Protein AF-A0A6I8P4J0-F1 (afdb_monomer_lite)

Structure (mmCIF, N/CA/C/O backbone):
data_AF-A0A6I8P4J0-F1
#
_entry.id   AF-A0A6I8P4J0-F1
#
loop_
_atom_site.group_PDB
_atom_site.id
_atom_site.type_symbol
_atom_site.label_atom_id
_atom_site.label_alt_id
_atom_site.label_comp_id
_atom_site.label_asym_id
_atom_site.label_entity_id
_atom_site.label_seq_id
_atom_site.pdbx_PDB_ins_code
_atom_site.Cartn_x
_atom_site.Cartn_y
_atom_site.Cartn_z
_atom_site.occupancy
_atom_site.B_iso_or_equiv
_atom_site.auth_seq_id
_atom_site.auth_comp_id
_atom_site.auth_asym_id
_atom_site.auth_atom_id
_atom_site.pdbx_PDB_model_num
ATOM 1 N N . MET A 1 1 ? -36.134 37.351 29.951 1.00 37.34 1 MET A N 1
ATOM 2 C CA . MET A 1 1 ? -35.980 36.179 29.065 1.00 37.34 1 MET A CA 1
ATOM 3 C C . MET A 1 1 ? -34.644 35.529 29.388 1.00 37.34 1 MET A C 1
ATOM 5 O O . MET A 1 1 ? -33.620 36.000 28.918 1.00 37.34 1 MET A O 1
ATOM 9 N N . GLN A 1 2 ? -34.631 34.535 30.277 1.00 34.06 2 GLN A N 1
ATOM 10 C CA . GLN A 1 2 ? -33.458 33.685 30.492 1.00 34.06 2 GLN A CA 1
ATOM 11 C C . GLN A 1 2 ? -33.626 32.476 29.571 1.00 34.06 2 GLN A C 1
ATOM 13 O O . GLN A 1 2 ? -34.603 31.742 29.694 1.00 34.06 2 GLN A O 1
ATOM 18 N N . LEU A 1 3 ? -32.727 32.338 28.598 1.00 37.97 3 LEU A N 1
ATOM 19 C CA . LEU A 1 3 ? -32.631 31.153 27.754 1.00 37.97 3 LEU A CA 1
ATOM 20 C C . LEU A 1 3 ? -32.020 30.027 28.594 1.00 37.97 3 LEU A C 1
ATOM 22 O O . LEU A 1 3 ? -30.949 30.196 29.179 1.00 37.97 3 LEU A O 1
ATOM 26 N N . ALA A 1 4 ? -32.747 28.916 28.691 1.00 37.62 4 ALA A N 1
ATOM 27 C CA . ALA A 1 4 ? -32.330 27.711 29.386 1.00 37.62 4 ALA A CA 1
ATOM 28 C C . ALA A 1 4 ? -31.055 27.139 28.752 1.00 37.62 4 ALA A C 1
ATOM 30 O O . ALA A 1 4 ? -30.949 26.997 27.536 1.00 37.62 4 ALA A O 1
ATOM 31 N N . ASN A 1 5 ? -30.089 26.819 29.605 1.00 43.06 5 ASN A N 1
ATOM 32 C CA . ASN A 1 5 ? -28.901 26.060 29.265 1.00 43.06 5 ASN A CA 1
ATOM 33 C C . ASN A 1 5 ? -29.281 24.576 29.385 1.00 43.06 5 ASN A C 1
ATOM 35 O O . ASN A 1 5 ? -29.291 24.028 30.485 1.00 43.06 5 ASN A O 1
ATOM 39 N N . GLU A 1 6 ? -29.684 23.943 28.281 1.00 39.75 6 GLU A N 1
ATOM 40 C CA . GLU A 1 6 ? -29.767 22.481 28.211 1.00 39.75 6 GLU A CA 1
ATOM 41 C C . GLU A 1 6 ? -28.338 21.929 28.233 1.00 39.75 6 GLU A C 1
ATOM 43 O O . GLU A 1 6 ? -27.649 21.853 27.216 1.00 39.75 6 GLU A O 1
ATOM 48 N N . GLN A 1 7 ? -27.868 21.569 29.427 1.00 41.16 7 GLN A N 1
ATOM 49 C CA . GLN A 1 7 ? -26.673 20.749 29.582 1.00 41.16 7 GLN A CA 1
ATOM 50 C C . GLN A 1 7 ? -26.925 19.388 28.905 1.00 41.16 7 GLN A C 1
ATOM 52 O O . GLN A 1 7 ? -27.901 18.719 29.255 1.00 41.16 7 GLN A O 1
ATOM 57 N N . PRO A 1 8 ? -26.075 18.951 27.955 1.00 43.38 8 PRO A N 1
ATOM 58 C CA . PRO A 1 8 ? -26.211 17.632 27.347 1.00 43.38 8 PRO A CA 1
ATOM 59 C C . PRO A 1 8 ? -26.078 16.552 28.431 1.00 43.38 8 PRO A C 1
ATOM 61 O O . PRO A 1 8 ? -25.282 16.731 29.361 1.00 43.38 8 PRO A O 1
ATOM 64 N N . PRO A 1 9 ? -26.829 15.437 28.343 1.00 50.91 9 PRO A N 1
ATOM 65 C CA . PRO A 1 9 ? -26.796 14.400 29.362 1.00 50.91 9 PRO A CA 1
ATOM 66 C C . PRO A 1 9 ? -25.362 13.897 29.524 1.00 50.91 9 PRO A C 1
ATOM 68 O O . PRO A 1 9 ? -24.729 13.434 28.571 1.00 50.91 9 PRO A O 1
ATOM 71 N N . HIS A 1 10 ? -24.845 14.026 30.745 1.00 53.16 10 HIS A N 1
ATOM 72 C CA . HIS A 1 10 ? -23.585 13.417 31.136 1.00 53.16 10 HIS A CA 1
ATOM 73 C C . HIS A 1 10 ? -23.684 11.916 30.821 1.00 53.16 10 HIS A C 1
ATOM 75 O O . HIS A 1 10 ? -24.630 11.279 31.285 1.00 53.16 10 HIS A O 1
ATOM 81 N N . PRO A 1 11 ? -22.769 11.334 30.025 1.00 59.81 11 PRO A N 1
ATOM 82 C CA . PRO A 1 11 ? -22.869 9.930 29.657 1.00 59.81 11 PRO A CA 1
ATOM 83 C C . PRO A 1 11 ? -22.825 9.076 30.923 1.00 59.81 11 PRO A C 1
ATOM 85 O O . PRO A 1 11 ? -21.963 9.281 31.784 1.00 59.81 11 PRO A O 1
ATOM 88 N N . ASP A 1 12 ? -23.771 8.144 31.041 1.00 66.12 12 ASP A N 1
ATOM 89 C CA . ASP A 1 12 ? -23.892 7.279 32.209 1.00 66.12 12 ASP A CA 1
ATOM 90 C C . ASP A 1 12 ? -22.554 6.587 32.509 1.00 66.12 12 ASP A C 1
ATOM 92 O O . ASP A 1 12 ? -21.847 6.165 31.582 1.00 66.12 12 ASP A O 1
ATOM 96 N N . PRO A 1 13 ? -22.204 6.383 33.790 1.00 71.44 13 PRO A N 1
ATOM 97 C CA . PRO A 1 13 ? -20.978 5.680 34.167 1.00 71.44 13 PRO A CA 1
ATOM 98 C C . PRO A 1 13 ? -20.912 4.274 33.548 1.00 71.44 13 PRO A C 1
ATOM 100 O O . PRO A 1 13 ? -19.829 3.785 33.235 1.00 71.44 13 PRO A O 1
ATOM 103 N N . ILE A 1 14 ? -22.072 3.663 33.278 1.00 72.81 14 ILE A N 1
ATOM 104 C CA . ILE A 1 14 ? -22.209 2.394 32.554 1.00 72.81 14 ILE A CA 1
ATOM 105 C C . ILE A 1 14 ? -21.769 2.540 31.091 1.00 72.81 14 ILE A C 1
ATOM 107 O O . ILE A 1 14 ? -21.039 1.691 30.590 1.00 72.81 14 ILE A O 1
ATOM 111 N N . ILE A 1 15 ? -22.149 3.620 30.400 1.00 66.62 15 ILE A N 1
ATOM 112 C CA . ILE A 1 15 ? -21.736 3.888 29.014 1.00 66.62 15 ILE A CA 1
ATOM 113 C C . ILE A 1 15 ? -20.222 4.117 28.957 1.00 66.62 15 ILE A C 1
ATOM 115 O O . ILE A 1 15 ? -19.552 3.555 28.090 1.00 66.62 15 ILE A O 1
ATOM 119 N N . LEU A 1 16 ? -19.662 4.866 29.912 1.00 63.72 16 LEU A N 1
ATOM 120 C CA . LEU A 1 16 ? -18.218 5.089 30.013 1.00 63.72 16 LEU A CA 1
ATOM 121 C C . LEU A 1 16 ? -17.461 3.771 30.251 1.00 63.72 16 LEU A C 1
ATOM 123 O O . LEU A 1 16 ? -16.461 3.501 29.584 1.00 63.72 16 LEU A O 1
ATOM 127 N N . LEU A 1 17 ? -17.983 2.915 31.137 1.00 69.56 17 LEU A N 1
ATOM 128 C CA . LEU A 1 17 ? -17.441 1.587 31.422 1.00 69.56 17 LEU A CA 1
ATOM 129 C C . LEU A 1 17 ? -17.538 0.665 30.200 1.00 69.56 17 LEU A C 1
ATOM 131 O O . LEU A 1 17 ? -16.574 -0.017 29.878 1.00 69.56 17 LEU A O 1
ATOM 135 N N . LEU A 1 18 ? -18.653 0.674 29.465 1.00 65.88 18 LEU A N 1
ATOM 136 C CA . LEU A 1 18 ? -18.829 -0.115 28.241 1.00 65.88 18 LEU A CA 1
ATOM 137 C C . LEU A 1 18 ? -17.900 0.351 27.115 1.00 65.88 18 LEU A C 1
ATOM 139 O O . LEU A 1 18 ? -17.357 -0.480 26.384 1.00 65.88 18 LEU A O 1
ATOM 143 N N . VAL A 1 19 ? -17.678 1.661 26.982 1.00 67.81 19 VAL A N 1
ATOM 144 C CA . VAL A 1 19 ? -16.686 2.227 26.055 1.00 67.81 19 VAL A CA 1
ATOM 145 C C . VAL A 1 19 ? -15.272 1.812 26.470 1.00 67.81 19 VAL A C 1
ATOM 147 O O . VAL A 1 19 ? -14.478 1.411 25.618 1.00 67.81 19 VAL A O 1
ATOM 150 N N . PHE A 1 20 ? -14.960 1.834 27.766 1.00 66.25 20 PHE A N 1
ATOM 151 C CA . PHE A 1 20 ? -13.660 1.428 28.300 1.00 66.25 20 PHE A CA 1
ATOM 152 C C . PHE A 1 20 ? -13.405 -0.082 28.141 1.00 66.25 20 PHE A C 1
ATOM 154 O O . PHE A 1 20 ? -12.353 -0.488 27.651 1.00 66.25 20 PHE A O 1
ATOM 161 N N . VAL A 1 21 ? -14.396 -0.925 28.439 1.00 67.19 21 VAL A N 1
ATOM 162 C CA . VAL A 1 21 ? -14.343 -2.386 28.264 1.00 67.19 21 VAL A CA 1
ATOM 163 C C . VAL A 1 21 ? -14.233 -2.762 26.782 1.00 67.19 21 VAL A C 1
ATOM 165 O O . VAL A 1 21 ? -13.421 -3.620 26.434 1.00 67.19 21 VAL A O 1
ATOM 168 N N . LYS A 1 22 ? -14.954 -2.079 25.876 1.00 65.00 22 LYS A N 1
ATOM 169 C CA . LYS A 1 22 ? -14.785 -2.252 24.418 1.00 65.00 22 LYS A CA 1
ATOM 170 C C . LYS A 1 22 ? -13.368 -1.908 23.948 1.00 65.00 22 LYS A C 1
ATOM 172 O O . LYS A 1 22 ? -12.827 -2.624 23.107 1.00 65.00 22 LYS A O 1
ATOM 177 N N . ARG A 1 23 ? -12.745 -0.859 24.503 1.00 59.38 23 ARG A N 1
ATOM 178 C CA . ARG A 1 23 ? -11.345 -0.494 24.209 1.00 59.38 23 ARG A CA 1
ATOM 179 C C . ARG A 1 23 ? -10.360 -1.553 24.719 1.00 59.38 23 ARG A C 1
ATOM 181 O O . ARG A 1 23 ? -9.463 -1.949 23.981 1.00 59.38 23 ARG A O 1
ATOM 188 N N . LEU A 1 24 ? -10.567 -2.079 25.928 1.00 56.62 24 LEU A N 1
ATOM 189 C CA . LEU A 1 24 ? -9.709 -3.115 26.520 1.00 56.62 24 LEU A CA 1
ATOM 190 C C . LEU A 1 24 ? -9.784 -4.466 25.789 1.00 56.62 24 LEU A C 1
ATOM 192 O O . LEU A 1 24 ? -8.770 -5.154 25.677 1.00 56.62 24 LEU A O 1
ATOM 196 N N . LEU A 1 25 ? -10.952 -4.847 25.263 1.00 56.75 25 LEU A N 1
ATOM 197 C CA . LEU A 1 25 ? -11.106 -6.072 24.467 1.00 56.75 25 LEU A CA 1
ATOM 198 C C . LEU A 1 25 ? -10.420 -5.976 23.091 1.00 56.75 25 LEU A C 1
ATOM 200 O O . LEU A 1 25 ? -9.954 -6.991 22.576 1.00 56.75 25 LEU A O 1
ATOM 204 N N . CYS A 1 26 ? -10.293 -4.774 22.518 1.00 55.03 26 CYS A N 1
ATOM 205 C CA . CYS A 1 26 ? -9.583 -4.550 21.254 1.00 55.03 26 CYS A CA 1
ATOM 206 C C . CYS A 1 26 ? -8.050 -4.673 21.400 1.00 55.03 26 CYS A C 1
ATOM 208 O O . CYS A 1 26 ? -7.377 -5.101 20.465 1.00 55.03 26 CYS A O 1
ATOM 210 N N . ALA A 1 27 ? -7.503 -4.378 22.586 1.00 54.00 27 ALA A N 1
ATOM 211 C CA . ALA A 1 27 ? -6.059 -4.344 22.836 1.00 54.00 27 ALA A CA 1
ATOM 212 C C . ALA A 1 27 ? -5.388 -5.733 22.949 1.00 54.00 27 ALA A C 1
ATOM 214 O O . ALA A 1 27 ? -4.169 -5.846 22.835 1.00 54.00 27 ALA A O 1
ATOM 215 N N . LYS A 1 28 ? -6.147 -6.819 23.172 1.00 47.94 28 LYS A N 1
ATOM 216 C CA . LYS A 1 28 ? -5.574 -8.134 23.539 1.00 47.94 28 LYS A CA 1
ATOM 217 C C . LYS A 1 28 ? -5.158 -9.040 22.370 1.00 47.94 28 LYS A C 1
ATOM 219 O O . LYS A 1 28 ? -4.799 -10.193 22.599 1.00 47.94 28 LYS A O 1
ATOM 224 N N . ARG A 1 29 ? -5.167 -8.556 21.123 1.00 48.72 29 ARG A N 1
ATOM 225 C CA . ARG A 1 29 ? -4.740 -9.346 19.948 1.00 48.72 29 ARG A CA 1
ATOM 226 C C . ARG A 1 29 ? -3.748 -8.599 19.049 1.00 48.72 29 ARG A C 1
ATOM 228 O O . ARG A 1 29 ? -3.886 -8.626 17.835 1.00 48.72 29 ARG A O 1
ATOM 235 N N . CYS A 1 30 ? -2.728 -7.967 19.624 1.00 44.03 30 CYS A N 1
ATOM 236 C CA . CYS A 1 30 ? -1.573 -7.487 18.856 1.00 44.03 30 CYS A CA 1
ATOM 237 C C . CYS A 1 30 ? -0.322 -8.281 19.257 1.00 44.03 30 CYS A C 1
ATOM 239 O O . CYS A 1 30 ? 0.402 -7.905 20.175 1.00 44.03 30 CYS A O 1
ATOM 241 N N . SER A 1 31 ? -0.093 -9.418 18.591 1.00 46.62 31 SER A N 1
ATOM 242 C CA . SER A 1 31 ? 1.171 -10.158 18.689 1.00 46.62 31 SER A CA 1
ATOM 243 C C . SER A 1 31 ? 2.215 -9.453 17.823 1.00 46.62 31 SER A C 1
ATOM 245 O O . SER A 1 31 ? 2.195 -9.570 16.601 1.00 46.62 31 SER A O 1
ATOM 247 N N . ASN A 1 32 ? 3.105 -8.686 18.450 1.00 54.25 32 ASN A N 1
ATOM 248 C CA . ASN A 1 32 ? 4.193 -7.983 17.775 1.00 54.25 32 ASN A CA 1
ATOM 249 C C . ASN A 1 32 ? 5.470 -8.832 17.813 1.00 54.25 32 ASN A C 1
ATOM 251 O O . ASN A 1 32 ? 6.382 -8.564 18.593 1.00 54.25 32 ASN A O 1
ATOM 255 N N . ARG A 1 33 ? 5.549 -9.856 16.963 1.00 43.66 33 ARG A N 1
ATOM 256 C CA . ARG A 1 33 ? 6.825 -10.475 16.585 1.00 43.66 33 ARG A CA 1
ATOM 257 C C . ARG A 1 33 ? 6.979 -10.308 15.082 1.00 43.66 33 ARG A C 1
ATOM 259 O O . ARG A 1 33 ? 6.425 -11.074 14.304 1.00 43.66 33 ARG A O 1
ATOM 266 N N . TRP A 1 34 ? 7.682 -9.254 14.680 1.00 51.53 34 TRP A N 1
ATOM 267 C CA . TRP A 1 34 ? 7.948 -8.958 13.273 1.00 51.53 34 TRP A CA 1
ATOM 268 C C . TRP A 1 34 ? 9.124 -9.814 12.793 1.00 51.53 34 TRP A C 1
ATOM 270 O O . TRP A 1 34 ? 10.226 -9.318 12.569 1.00 51.53 34 TRP A O 1
ATOM 280 N N . GLU A 1 35 ? 8.909 -11.126 12.711 1.00 54.44 35 GLU A N 1
ATOM 281 C CA . GLU A 1 35 ? 9.803 -12.003 11.960 1.00 54.44 35 GLU A CA 1
ATOM 282 C C . GLU A 1 35 ? 9.775 -11.612 10.478 1.00 54.44 35 GLU A C 1
ATOM 284 O O . GLU A 1 35 ? 8.810 -11.016 9.985 1.00 54.44 35 GLU A O 1
ATOM 289 N N . ARG A 1 36 ? 10.876 -11.904 9.776 1.00 54.44 36 ARG A N 1
ATOM 290 C CA . ARG A 1 36 ? 11.006 -11.683 8.331 1.00 54.44 36 ARG A CA 1
ATOM 291 C C . ARG A 1 36 ? 9.755 -12.254 7.652 1.00 54.44 36 ARG A C 1
ATOM 293 O O . ARG A 1 36 ? 9.417 -13.409 7.901 1.00 54.44 36 ARG A O 1
ATOM 300 N N . HIS A 1 37 ? 9.060 -11.442 6.851 1.00 66.31 37 HIS A N 1
ATOM 301 C CA . HIS A 1 37 ? 7.813 -11.865 6.210 1.00 66.31 37 HIS A CA 1
ATOM 302 C C . HIS A 1 37 ? 8.035 -13.196 5.467 1.00 66.31 37 HIS A C 1
ATOM 304 O O . HIS A 1 37 ? 9.026 -13.301 4.735 1.00 66.31 37 HIS A O 1
ATOM 310 N N . PRO A 1 38 ? 7.159 -14.205 5.634 1.00 73.38 38 PRO A N 1
ATOM 311 C CA . PRO A 1 38 ? 7.288 -15.467 4.911 1.00 73.38 38 PRO A CA 1
ATOM 312 C C . PRO A 1 38 ? 7.207 -15.226 3.398 1.00 73.38 38 PRO A C 1
ATOM 314 O O . PRO A 1 38 ? 6.523 -14.310 2.950 1.00 73.38 38 PRO A O 1
ATOM 317 N N . ALA A 1 39 ? 7.893 -16.021 2.580 1.00 75.06 39 ALA A N 1
ATOM 318 C CA . ALA A 1 39 ? 7.765 -15.885 1.129 1.00 75.06 39 ALA A CA 1
ATOM 319 C C . ALA A 1 39 ? 6.298 -16.102 0.713 1.00 75.06 39 ALA A C 1
ATOM 321 O O . ALA A 1 39 ? 5.697 -17.115 1.074 1.00 75.06 39 ALA A O 1
ATOM 322 N N . ASP A 1 40 ? 5.715 -15.145 -0.013 1.00 82.06 40 ASP A N 1
ATOM 323 C CA . ASP A 1 40 ? 4.356 -15.281 -0.532 1.00 82.06 40 ASP A CA 1
ATOM 324 C C . ASP A 1 40 ? 4.386 -16.203 -1.764 1.00 82.06 40 ASP A C 1
ATOM 326 O O . ASP A 1 40 ? 4.986 -15.834 -2.779 1.00 82.06 40 ASP A O 1
ATOM 330 N N . PRO A 1 41 ? 3.742 -17.385 -1.720 1.00 86.69 41 PRO A N 1
ATOM 331 C CA . PRO A 1 41 ? 3.778 -18.340 -2.825 1.00 86.69 41 PRO A CA 1
ATOM 332 C C . PRO A 1 41 ? 3.129 -17.806 -4.111 1.00 86.69 41 PRO A C 1
ATOM 334 O O . PRO A 1 41 ? 3.375 -18.356 -5.181 1.00 86.69 41 PRO A O 1
ATOM 337 N N . ARG A 1 42 ? 2.330 -16.728 -4.045 1.00 86.94 42 ARG A N 1
ATOM 338 C CA . ARG A 1 42 ? 1.758 -16.055 -5.226 1.00 86.94 42 ARG A CA 1
ATOM 339 C C . ARG A 1 42 ? 2.813 -15.320 -6.052 1.00 86.94 42 ARG A C 1
ATOM 341 O O . ARG A 1 42 ? 2.594 -15.068 -7.235 1.00 86.94 42 ARG A O 1
ATOM 348 N N . PHE A 1 43 ? 3.936 -14.959 -5.433 1.00 86.19 43 PHE A N 1
ATOM 349 C CA . PHE A 1 43 ? 5.014 -14.192 -6.053 1.00 86.19 43 PHE A CA 1
ATOM 350 C C . PHE A 1 43 ? 6.352 -14.948 -5.943 1.00 86.19 43 PHE A C 1
ATOM 352 O O . PHE A 1 43 ? 7.264 -14.478 -5.261 1.00 86.19 43 PHE A O 1
ATOM 359 N N . PRO A 1 44 ? 6.496 -16.111 -6.616 1.00 85.12 44 PRO A N 1
ATOM 360 C CA . PRO A 1 44 ? 7.692 -16.955 -6.513 1.00 85.12 44 PRO A CA 1
ATOM 361 C C . PRO A 1 44 ? 8.907 -16.393 -7.268 1.00 85.12 44 PRO A C 1
ATOM 363 O O . PRO A 1 44 ? 10.022 -16.882 -7.111 1.00 85.12 44 PRO A O 1
ATOM 366 N N . ASN A 1 45 ? 8.702 -15.379 -8.109 1.00 83.81 45 ASN A N 1
ATOM 367 C CA . ASN A 1 45 ? 9.739 -14.819 -8.964 1.00 83.81 45 ASN A CA 1
ATOM 368 C C . ASN A 1 45 ? 10.671 -13.884 -8.180 1.00 83.81 45 ASN A C 1
ATOM 370 O O . ASN A 1 45 ? 10.264 -13.236 -7.219 1.00 83.81 45 ASN A O 1
ATOM 374 N N . THR A 1 46 ? 11.907 -13.723 -8.652 1.00 80.56 46 THR A N 1
ATOM 375 C CA . THR A 1 46 ? 12.871 -12.772 -8.071 1.00 80.56 46 THR A CA 1
ATOM 376 C C . THR A 1 46 ? 12.401 -11.315 -8.172 1.00 80.56 46 THR A C 1
ATOM 378 O O . THR A 1 46 ? 12.692 -10.512 -7.289 1.00 80.56 46 THR A O 1
ATOM 381 N N . ASP A 1 47 ? 11.640 -10.964 -9.216 1.00 81.56 47 ASP A N 1
ATOM 382 C CA . ASP A 1 47 ? 11.014 -9.645 -9.330 1.00 81.56 47 ASP A CA 1
ATOM 383 C C . ASP A 1 47 ? 9.778 -9.542 -8.419 1.00 81.56 47 ASP A C 1
ATOM 385 O O . ASP A 1 47 ? 8.716 -10.108 -8.686 1.00 81.56 47 ASP A O 1
ATOM 389 N N . GLN A 1 48 ? 9.925 -8.770 -7.343 1.00 77.62 48 GLN A N 1
ATOM 390 C CA . GLN A 1 48 ? 8.911 -8.560 -6.310 1.00 77.62 48 GLN A CA 1
ATOM 391 C C . GLN A 1 48 ? 8.061 -7.297 -6.554 1.00 77.62 48 GLN A C 1
ATOM 393 O O . GLN A 1 48 ? 7.291 -6.885 -5.684 1.00 77.62 48 GLN A O 1
ATOM 398 N N . THR A 1 49 ? 8.137 -6.683 -7.741 1.00 79.50 49 THR A N 1
ATOM 399 C CA . THR A 1 49 ? 7.383 -5.459 -8.075 1.00 79.50 49 THR A CA 1
ATOM 400 C C . THR A 1 49 ? 5.871 -5.637 -7.910 1.00 79.50 49 THR A C 1
ATOM 402 O O . THR A 1 49 ? 5.195 -4.777 -7.338 1.00 79.50 49 THR A O 1
ATOM 405 N N . ARG A 1 50 ? 5.325 -6.780 -8.348 1.00 83.94 50 ARG A N 1
ATOM 406 C CA . ARG A 1 50 ? 3.889 -7.093 -8.206 1.00 83.94 50 ARG A CA 1
ATOM 407 C C . ARG A 1 50 ? 3.481 -7.323 -6.754 1.00 83.94 50 ARG A C 1
ATOM 409 O O . ARG A 1 50 ? 2.418 -6.867 -6.345 1.00 83.94 50 ARG A O 1
ATOM 416 N N . HIS A 1 51 ? 4.344 -7.971 -5.978 1.00 82.50 51 HIS A N 1
ATOM 417 C CA . HIS A 1 51 ? 4.130 -8.179 -4.551 1.00 82.50 51 HIS A CA 1
ATOM 418 C C . HIS A 1 51 ? 4.105 -6.840 -3.794 1.00 82.50 51 HIS A C 1
ATOM 420 O O . HIS A 1 51 ? 3.236 -6.610 -2.955 1.00 82.50 51 HIS A O 1
ATOM 426 N N . CYS A 1 52 ? 5.003 -5.913 -4.142 1.00 81.12 52 CYS A N 1
ATOM 427 C CA . CYS A 1 52 ? 5.020 -4.549 -3.611 1.00 81.12 52 CYS A CA 1
ATOM 428 C C . CYS A 1 52 ? 3.734 -3.781 -3.952 1.00 81.12 52 CYS A C 1
ATOM 430 O O . CYS A 1 52 ? 3.107 -3.202 -3.064 1.00 81.12 52 CYS A O 1
ATOM 432 N N . PHE A 1 53 ? 3.308 -3.815 -5.219 1.00 84.75 53 PHE A N 1
ATOM 433 C CA . PHE A 1 53 ? 2.089 -3.136 -5.656 1.00 84.75 53 PHE A CA 1
ATOM 434 C C . PHE A 1 53 ? 0.839 -3.686 -4.961 1.00 84.75 53 PHE A C 1
ATOM 436 O O . PHE A 1 53 ? 0.020 -2.905 -4.484 1.00 84.75 53 PHE A O 1
ATOM 443 N N . GLN A 1 54 ? 0.718 -5.010 -4.826 1.00 86.81 54 GLN A N 1
ATOM 444 C CA . GLN A 1 54 ? -0.422 -5.623 -4.143 1.00 86.81 54 GLN A CA 1
ATOM 445 C C . GLN A 1 54 ? -0.485 -5.223 -2.663 1.00 86.81 54 GLN A C 1
ATOM 447 O O . GLN A 1 54 ? -1.526 -4.772 -2.198 1.00 86.81 54 GLN A O 1
ATOM 452 N N . ASN A 1 55 ? 0.638 -5.281 -1.941 1.00 85.50 55 ASN A N 1
ATOM 453 C CA . ASN A 1 55 ? 0.693 -4.830 -0.547 1.00 85.50 55 ASN A CA 1
ATOM 454 C C . ASN A 1 55 ? 0.362 -3.335 -0.399 1.00 85.50 55 ASN A C 1
ATOM 456 O O . ASN A 1 55 ? -0.293 -2.933 0.563 1.00 85.50 55 ASN A O 1
ATOM 460 N N . TYR A 1 56 ? 0.790 -2.501 -1.353 1.00 84.81 56 TYR A N 1
ATOM 461 C CA . TYR A 1 56 ? 0.439 -1.081 -1.372 1.00 84.81 56 TYR A CA 1
ATOM 462 C C . TYR A 1 56 ? -1.072 -0.875 -1.529 1.00 84.81 56 TYR A C 1
ATOM 464 O O . TYR A 1 56 ? -1.649 -0.052 -0.819 1.00 84.81 56 TYR A O 1
ATOM 472 N N . LEU A 1 57 ? -1.717 -1.639 -2.416 1.00 87.88 57 LEU A N 1
ATOM 473 C CA . LEU A 1 57 ? -3.169 -1.617 -2.585 1.00 87.88 57 LEU A CA 1
ATOM 474 C C . LEU A 1 57 ? -3.903 -2.123 -1.345 1.00 87.88 57 LEU A C 1
ATOM 476 O O . LEU A 1 57 ? -4.908 -1.531 -0.984 1.00 87.88 57 LEU A O 1
ATOM 480 N N . ASP A 1 58 ? -3.399 -3.154 -0.670 1.00 88.19 58 ASP A N 1
ATOM 481 C CA . ASP A 1 58 ? -4.052 -3.744 0.505 1.00 88.19 58 ASP A CA 1
ATOM 482 C C . ASP A 1 58 ? -3.950 -2.835 1.749 1.00 88.19 58 ASP A C 1
ATOM 484 O O . ASP A 1 58 ? -4.864 -2.785 2.582 1.00 88.19 58 ASP A O 1
ATOM 488 N N . TYR A 1 59 ? -2.872 -2.047 1.856 1.00 87.25 59 TYR A N 1
ATOM 489 C CA . TYR A 1 59 ? -2.642 -1.138 2.982 1.00 87.25 59 TYR A CA 1
ATOM 490 C C . TYR A 1 59 ? -3.744 -0.079 3.142 1.00 87.25 59 TYR A C 1
ATOM 492 O O . TYR A 1 59 ? -4.218 0.171 4.255 1.00 87.25 59 TYR A O 1
ATOM 500 N N . HIS A 1 60 ? -4.149 0.579 2.053 1.00 86.56 60 HIS A N 1
ATOM 501 C CA . HIS A 1 60 ? -5.037 1.744 2.140 1.00 86.56 60 HIS A CA 1
ATOM 502 C C . HIS A 1 60 ? -6.477 1.388 2.549 1.00 86.56 60 HIS A C 1
ATOM 504 O O . HIS A 1 60 ? -6.989 2.029 3.474 1.00 86.56 60 HIS A O 1
ATOM 510 N N . PRO A 1 61 ? -7.128 0.357 1.974 1.00 87.62 61 PRO A N 1
ATOM 511 C CA . PRO A 1 61 ? -8.413 -0.142 2.444 1.00 87.62 61 PRO A CA 1
ATOM 512 C C . PRO A 1 61 ? -8.335 -0.675 3.872 1.00 87.62 61 PRO A C 1
ATOM 514 O O . PRO A 1 61 ? -9.222 -0.357 4.662 1.00 87.62 61 PRO A O 1
ATOM 517 N N . CYS A 1 62 ? -7.271 -1.405 4.241 1.00 88.44 62 CYS A N 1
ATOM 518 C CA . CYS A 1 62 ? -7.068 -1.859 5.620 1.00 88.44 62 CYS A CA 1
ATOM 519 C C . CYS A 1 62 ? -7.090 -0.665 6.580 1.00 88.44 62 CYS A C 1
ATOM 521 O O . CYS A 1 62 ? -7.903 -0.609 7.502 1.00 88.44 62 CYS A O 1
ATOM 523 N N . ASN A 1 63 ? -6.274 0.354 6.307 1.00 87.25 63 ASN A N 1
ATOM 524 C CA . ASN A 1 63 ? -6.196 1.550 7.136 1.00 87.25 63 ASN A CA 1
ATOM 525 C C . ASN A 1 63 ? -7.537 2.306 7.184 1.00 87.25 63 ASN A C 1
ATOM 527 O O . ASN A 1 63 ? -7.971 2.751 8.245 1.00 87.25 63 ASN A O 1
ATOM 531 N N . LYS A 1 64 ? -8.235 2.420 6.048 1.00 87.44 64 LYS A N 1
ATOM 532 C CA . LYS A 1 64 ? -9.555 3.063 5.944 1.00 87.44 64 LYS A CA 1
ATOM 533 C C . LYS A 1 64 ? -10.611 2.335 6.776 1.00 87.44 64 LYS A C 1
ATOM 535 O O . LYS A 1 64 ? -11.383 2.991 7.473 1.00 87.44 64 LYS A O 1
ATOM 540 N N . VAL A 1 65 ? -10.640 1.004 6.730 1.00 86.12 65 VAL A N 1
ATOM 541 C CA . VAL A 1 65 ? -11.554 0.177 7.530 1.00 86.12 65 VAL A CA 1
ATOM 542 C C . VAL A 1 65 ? -11.211 0.285 9.013 1.00 86.12 65 VAL A C 1
ATOM 544 O O . VAL A 1 65 ? -12.098 0.579 9.808 1.00 86.12 65 VAL A O 1
ATOM 547 N N . MET A 1 66 ? -9.938 0.145 9.391 1.00 83.38 66 MET A N 1
ATOM 548 C CA . MET A 1 66 ? -9.520 0.222 10.796 1.00 83.38 66 MET A CA 1
ATOM 549 C C . MET A 1 66 ? -9.827 1.590 11.414 1.00 83.3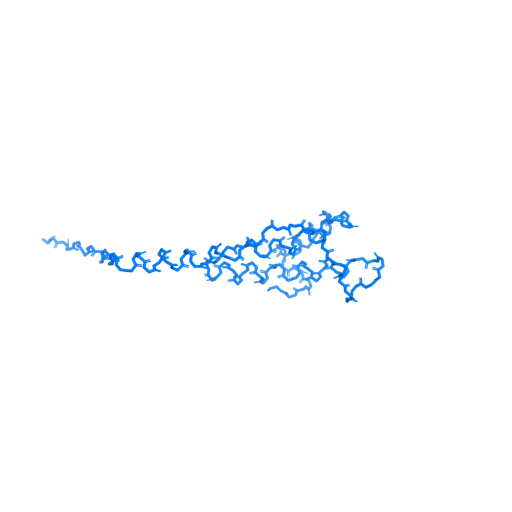8 66 MET A C 1
ATOM 551 O O . MET A 1 66 ? -10.401 1.650 12.502 1.00 83.38 66 MET A O 1
ATOM 555 N N . LYS A 1 67 ? -9.572 2.681 10.678 1.00 81.81 67 LYS A N 1
ATOM 556 C CA . LYS A 1 67 ? -9.945 4.045 11.086 1.00 81.81 67 LYS A CA 1
ATOM 557 C C . LYS A 1 67 ? -11.455 4.217 11.247 1.00 81.81 67 LYS A C 1
ATOM 5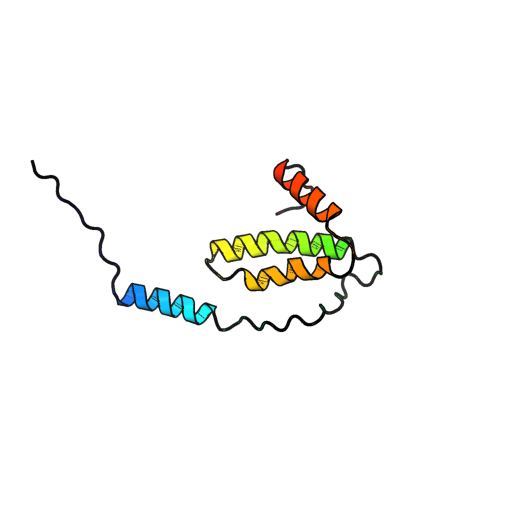59 O O . LYS A 1 67 ? -11.890 4.786 12.242 1.00 81.81 67 LYS A O 1
ATOM 564 N N . ARG A 1 68 ? -12.265 3.699 10.314 1.00 78.44 68 ARG A N 1
ATOM 565 C CA . ARG A 1 68 ? -13.740 3.729 10.414 1.00 78.44 68 ARG A CA 1
ATOM 566 C C . ARG A 1 68 ? -14.259 2.933 11.609 1.00 78.44 68 ARG A C 1
ATOM 568 O O . ARG A 1 68 ? -15.228 3.338 12.237 1.00 78.44 68 ARG A O 1
ATOM 575 N N . CYS A 1 69 ? -13.615 1.815 11.926 1.00 80.50 69 CYS A N 1
ATOM 576 C CA . CYS A 1 69 ? -13.964 0.981 13.071 1.00 80.50 69 CYS A CA 1
ATOM 577 C C . CYS A 1 69 ? -13.420 1.512 14.410 1.00 80.50 69 CYS A C 1
ATOM 579 O O . CYS A 1 69 ? -13.724 0.914 15.440 1.00 80.50 69 CYS A O 1
ATOM 581 N N . GLY A 1 70 ? -12.611 2.581 14.413 1.00 79.06 70 GLY A N 1
ATOM 582 C CA . GLY A 1 70 ? -11.970 3.116 15.619 1.00 79.06 70 GLY A CA 1
ATOM 583 C C . GLY A 1 70 ? -10.981 2.146 16.276 1.00 79.06 70 GLY A C 1
ATOM 584 O O . GLY A 1 70 ? -10.815 2.185 17.493 1.00 79.06 70 GLY A O 1
ATOM 585 N N . LYS A 1 71 ? -10.379 1.242 15.492 1.00 83.06 71 L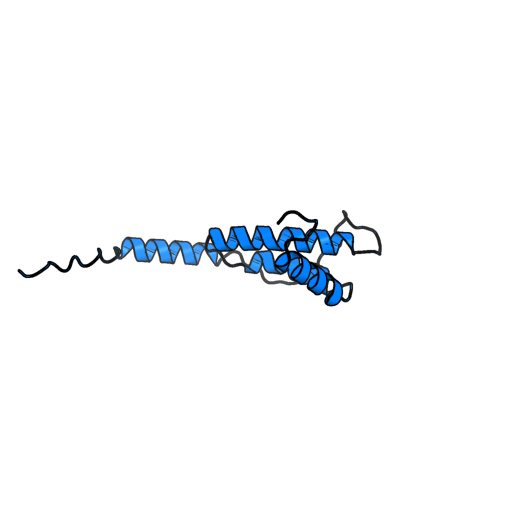YS A N 1
ATOM 586 C CA . LYS A 1 71 ? -9.426 0.223 15.957 1.00 83.06 71 LYS A CA 1
ATOM 587 C C . LYS A 1 71 ? -7.986 0.626 15.642 1.00 83.06 71 LYS A C 1
ATOM 589 O O . LYS A 1 71 ? -7.744 1.413 14.727 1.00 83.06 71 LYS A O 1
ATOM 594 N N . ASP A 1 72 ? -7.041 0.024 16.358 1.00 82.62 72 ASP A N 1
ATOM 595 C CA . ASP A 1 72 ? -5.609 0.238 16.145 1.00 82.62 72 ASP A CA 1
ATOM 596 C C . ASP A 1 72 ? -5.198 -0.131 14.715 1.00 82.62 72 ASP A C 1
ATOM 598 O O . ASP A 1 72 ? -5.526 -1.205 14.217 1.00 82.62 72 ASP A O 1
ATOM 602 N N . THR A 1 73 ? -4.444 0.740 14.046 1.00 81.75 73 THR A N 1
ATOM 603 C CA . THR A 1 73 ? -3.945 0.491 12.682 1.00 81.75 73 THR A CA 1
ATOM 604 C C . THR A 1 73 ? -2.742 -0.451 12.645 1.00 81.75 73 THR A C 1
ATOM 606 O O . THR A 1 73 ? -2.288 -0.803 11.559 1.00 81.75 73 THR A O 1
ATOM 609 N N . SER A 1 74 ? -2.260 -0.904 13.807 1.00 82.06 74 SER A N 1
ATOM 610 C CA . SER A 1 74 ? -1.092 -1.780 13.943 1.00 82.06 74 SER A CA 1
ATOM 611 C C . SER A 1 74 ? -1.144 -3.067 13.102 1.00 82.06 74 SER A C 1
ATOM 613 O O . SER A 1 74 ? -0.091 -3.458 12.596 1.00 82.06 74 SER A O 1
ATOM 615 N N . PRO A 1 75 ? -2.306 -3.712 12.837 1.00 81.06 75 PRO A N 1
ATOM 616 C CA . PRO A 1 75 ? -2.350 -4.872 11.946 1.00 81.06 75 PRO A CA 1
ATOM 617 C C . PRO A 1 75 ? -2.086 -4.500 10.482 1.00 81.06 75 PRO A C 1
ATOM 619 O O . PRO A 1 75 ? -1.545 -5.303 9.727 1.00 81.06 75 PRO A O 1
ATOM 622 N N . CYS A 1 76 ? -2.434 -3.276 10.074 1.00 84.19 76 CYS A N 1
ATOM 623 C CA . CYS A 1 76 ? -2.204 -2.795 8.713 1.00 84.19 76 CYS A CA 1
ATOM 624 C C . CYS A 1 76 ? -0.739 -2.403 8.471 1.00 84.19 76 CYS A C 1
ATOM 626 O O . CYS A 1 76 ? -0.302 -2.368 7.321 1.00 84.19 76 CYS A O 1
ATOM 628 N N . ASP A 1 77 ? 0.037 -2.139 9.527 1.00 79.06 77 ASP A N 1
ATOM 629 C CA . ASP A 1 77 ? 1.460 -1.791 9.415 1.00 79.06 77 ASP A CA 1
ATOM 630 C C . ASP A 1 77 ? 2.293 -2.936 8.825 1.00 79.06 77 ASP A C 1
ATOM 632 O O . ASP A 1 77 ? 3.376 -2.702 8.283 1.00 79.06 77 ASP A O 1
ATOM 636 N N . TRP A 1 78 ? 1.774 -4.168 8.877 1.00 76.88 78 TRP A N 1
ATOM 637 C CA . TRP A 1 78 ? 2.346 -5.320 8.188 1.00 76.88 78 TRP A CA 1
ATOM 638 C C . TRP A 1 78 ? 2.566 -5.024 6.702 1.00 76.88 78 TRP A C 1
ATOM 640 O O . TRP A 1 78 ? 3.697 -5.117 6.228 1.00 76.88 78 TRP A O 1
ATOM 650 N N . TYR A 1 79 ? 1.534 -4.532 6.007 1.00 77.50 79 TYR A N 1
ATOM 651 C CA . TYR A 1 79 ? 1.555 -4.252 4.566 1.00 77.50 79 TYR A CA 1
ATOM 652 C C . TYR A 1 79 ? 2.547 -3.159 4.155 1.00 77.50 79 TYR A C 1
ATOM 654 O O . TYR A 1 79 ? 3.003 -3.143 3.015 1.00 77.50 79 TYR A O 1
ATOM 662 N N . GLN A 1 80 ? 2.918 -2.251 5.063 1.00 70.81 80 GLN A N 1
ATOM 663 C CA . GLN A 1 80 ? 3.957 -1.257 4.779 1.00 70.81 80 GLN A CA 1
ATOM 664 C C . GLN A 1 80 ? 5.364 -1.830 4.899 1.00 70.81 80 GLN A C 1
ATOM 666 O O . GLN A 1 80 ? 6.266 -1.381 4.196 1.00 70.81 80 GLN A O 1
ATOM 671 N N . LYS A 1 81 ? 5.568 -2.800 5.792 1.00 67.31 81 LYS A N 1
ATOM 672 C CA . LYS A 1 81 ? 6.893 -3.339 6.115 1.00 67.31 81 LYS A CA 1
ATOM 673 C C . LYS A 1 81 ? 7.354 -4.404 5.119 1.00 67.31 81 LYS A C 1
ATOM 675 O O . LYS A 1 81 ? 8.549 -4.469 4.843 1.00 67.31 81 LYS A O 1
ATOM 680 N N . VAL A 1 82 ? 6.435 -5.186 4.538 1.00 60.22 82 VAL A N 1
ATOM 681 C CA . VAL A 1 82 ? 6.759 -6.239 3.545 1.00 60.22 82 VAL A CA 1
ATOM 682 C C . VAL A 1 82 ? 7.497 -5.699 2.314 1.00 60.22 82 VAL A C 1
ATOM 684 O O . VAL A 1 82 ? 8.526 -6.268 1.945 1.00 60.22 82 VAL A O 1
ATOM 687 N N . PRO A 1 83 ? 7.049 -4.594 1.685 1.00 54.44 83 PRO A N 1
ATOM 688 C CA . PRO A 1 83 ? 7.683 -4.089 0.472 1.00 54.44 83 PRO A CA 1
ATOM 689 C C . PRO A 1 83 ? 8.998 -3.351 0.739 1.00 54.44 83 PRO A C 1
ATOM 691 O O . PRO A 1 83 ? 9.842 -3.282 -0.149 1.00 54.44 83 PRO A O 1
ATOM 694 N N . LEU A 1 84 ? 9.185 -2.806 1.951 1.00 49.78 84 LEU A N 1
ATOM 695 C CA . LEU A 1 84 ? 10.343 -1.982 2.323 1.00 49.78 84 LEU A CA 1
ATOM 696 C C . LEU A 1 84 ? 11.671 -2.758 2.389 1.00 49.78 84 LEU A C 1
ATOM 698 O O . LEU A 1 84 ? 12.724 -2.133 2.294 1.00 49.78 84 LEU A O 1
ATOM 702 N N . LEU A 1 85 ? 11.636 -4.087 2.550 1.00 49.59 85 LEU A N 1
ATOM 703 C CA . LEU A 1 85 ? 12.829 -4.892 2.851 1.00 49.59 85 LEU A CA 1
ATOM 704 C C . LEU A 1 85 ? 13.588 -5.453 1.633 1.00 49.59 85 LEU A C 1
ATOM 706 O O . LEU A 1 85 ? 14.768 -5.754 1.775 1.00 49.59 85 LEU A O 1
ATOM 710 N N . HIS A 1 86 ? 12.956 -5.624 0.464 1.00 48.72 86 HIS A N 1
ATOM 711 C CA . HIS A 1 86 ? 13.562 -6.370 -0.662 1.00 48.72 86 HIS A CA 1
ATOM 712 C C . HIS A 1 86 ? 13.922 -5.535 -1.895 1.00 48.72 86 HIS A C 1
ATOM 714 O O . HIS A 1 86 ? 14.694 -5.982 -2.737 1.00 48.72 86 HIS A O 1
ATOM 720 N N . PHE A 1 87 ? 13.399 -4.323 -2.024 1.00 50.75 87 PHE A N 1
ATOM 721 C CA . PHE A 1 87 ? 13.667 -3.445 -3.158 1.00 50.75 87 PHE A CA 1
ATOM 722 C C . PHE A 1 87 ? 13.607 -2.022 -2.636 1.00 50.75 87 PHE A C 1
ATOM 724 O O . PHE A 1 87 ? 12.690 -1.734 -1.881 1.00 50.75 87 PHE A O 1
ATOM 731 N N . SER A 1 88 ? 14.554 -1.144 -2.979 1.00 50.34 88 SER A N 1
ATOM 732 C CA . SER A 1 88 ? 14.525 0.253 -2.518 1.00 50.34 88 SER A CA 1
ATOM 733 C C . SER A 1 88 ? 13.231 0.926 -3.009 1.00 50.34 88 SER A C 1
ATOM 735 O O . SER A 1 88 ? 13.140 1.294 -4.182 1.00 50.34 88 SER A O 1
ATOM 737 N N . PRO A 1 89 ? 12.195 1.088 -2.163 1.00 56.47 89 PRO A N 1
ATOM 738 C CA . PRO A 1 89 ? 10.831 1.339 -2.622 1.00 56.47 89 PRO A CA 1
ATOM 739 C C . PRO A 1 89 ? 10.471 2.818 -2.498 1.00 56.47 89 PRO A C 1
ATOM 741 O O . PRO A 1 89 ? 9.319 3.208 -2.666 1.00 56.47 89 PRO A O 1
ATOM 744 N N . SER A 1 90 ? 11.450 3.672 -2.197 1.00 63.09 90 SER A N 1
ATOM 745 C CA . SER A 1 90 ? 11.215 5.083 -1.926 1.00 63.09 90 SER A CA 1
ATOM 746 C C . SER A 1 90 ? 10.698 5.808 -3.166 1.00 63.09 90 SER A C 1
ATOM 748 O O . SER A 1 90 ? 9.717 6.537 -3.058 1.00 63.09 90 SER A O 1
ATOM 750 N N . LEU A 1 91 ? 11.283 5.578 -4.345 1.00 70.44 91 LEU A N 1
ATOM 751 C CA . LEU A 1 91 ? 10.895 6.291 -5.563 1.00 70.44 91 LEU A CA 1
ATOM 752 C C . LEU A 1 91 ? 9.515 5.866 -6.075 1.00 70.44 91 LEU A C 1
ATOM 754 O O . LEU A 1 91 ? 8.691 6.713 -6.409 1.00 70.44 91 LEU A O 1
ATOM 758 N N . GLN A 1 92 ? 9.234 4.564 -6.094 1.00 75.12 92 GLN A N 1
ATOM 759 C CA . GLN A 1 92 ? 7.974 4.049 -6.626 1.00 75.12 92 GLN A CA 1
ATOM 760 C C . GLN A 1 92 ? 6.796 4.343 -5.694 1.00 75.12 92 GLN A C 1
ATOM 762 O O . GLN A 1 92 ? 5.752 4.802 -6.151 1.00 75.12 92 GLN A O 1
ATOM 767 N N . VAL A 1 93 ? 6.991 4.207 -4.377 1.00 78.69 93 VAL A N 1
ATOM 768 C CA . VAL A 1 93 ? 5.984 4.616 -3.389 1.00 78.69 93 VAL A CA 1
ATOM 769 C C . VAL A 1 93 ? 5.764 6.129 -3.421 1.00 78.69 93 VAL A C 1
ATOM 771 O O . VAL A 1 93 ? 4.627 6.566 -3.269 1.00 78.69 93 VAL A O 1
ATOM 774 N N . ARG A 1 94 ? 6.809 6.945 -3.632 1.00 82.62 94 ARG A N 1
ATOM 775 C CA . ARG A 1 94 ? 6.658 8.399 -3.835 1.00 82.62 94 ARG A CA 1
ATOM 776 C C . ARG A 1 94 ? 5.832 8.699 -5.082 1.00 82.62 94 ARG A C 1
ATOM 778 O O . ARG A 1 94 ? 4.830 9.388 -4.966 1.00 82.62 94 ARG 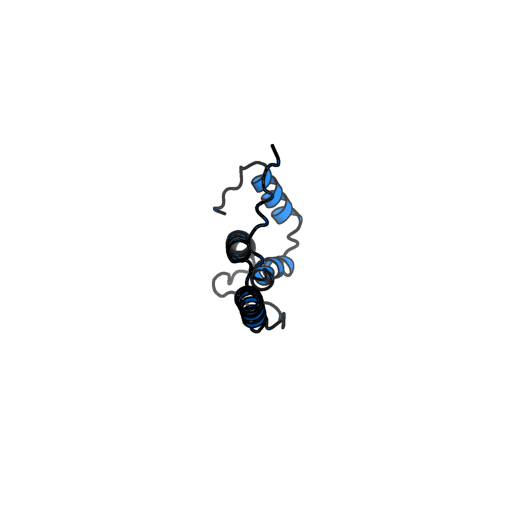A O 1
ATOM 785 N N . ARG A 1 95 ? 6.164 8.087 -6.221 1.00 85.00 95 ARG A N 1
ATOM 786 C CA . ARG A 1 95 ? 5.403 8.242 -7.467 1.00 85.00 95 ARG A CA 1
ATOM 787 C C . ARG A 1 95 ? 3.931 7.875 -7.290 1.00 85.00 95 ARG A C 1
ATOM 789 O O . ARG A 1 95 ? 3.069 8.627 -7.722 1.00 85.00 95 ARG A O 1
ATOM 796 N N . TRP A 1 96 ? 3.630 6.751 -6.642 1.00 86.31 96 TRP A N 1
ATOM 797 C CA . TRP A 1 96 ? 2.245 6.361 -6.366 1.00 86.31 96 TRP A CA 1
ATOM 798 C C . TRP A 1 96 ? 1.546 7.324 -5.404 1.00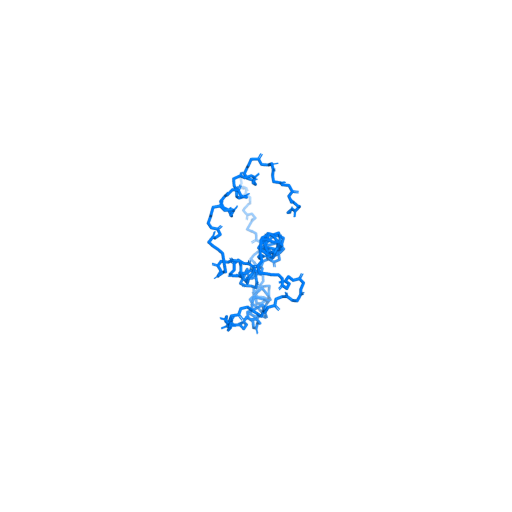 86.31 96 TRP A C 1
ATOM 800 O O . TRP A 1 96 ? 0.375 7.627 -5.596 1.00 86.31 96 TRP A O 1
ATOM 810 N N . LYS A 1 97 ? 2.256 7.858 -4.401 1.00 86.12 97 LYS A N 1
ATOM 811 C CA . LYS A 1 97 ? 1.718 8.908 -3.522 1.00 86.12 97 LYS A CA 1
ATOM 812 C C . LYS A 1 97 ? 1.380 10.181 -4.293 1.00 86.12 97 LYS A C 1
ATOM 814 O O . LYS A 1 97 ? 0.350 10.777 -4.005 1.00 86.12 97 LYS A O 1
ATOM 819 N N . ASP A 1 98 ? 2.217 10.588 -5.239 1.00 90.94 98 ASP A N 1
ATOM 820 C CA . ASP A 1 98 ? 1.965 11.776 -6.056 1.00 90.94 98 ASP A CA 1
ATOM 821 C C . ASP A 1 98 ? 0.794 11.529 -7.018 1.00 90.9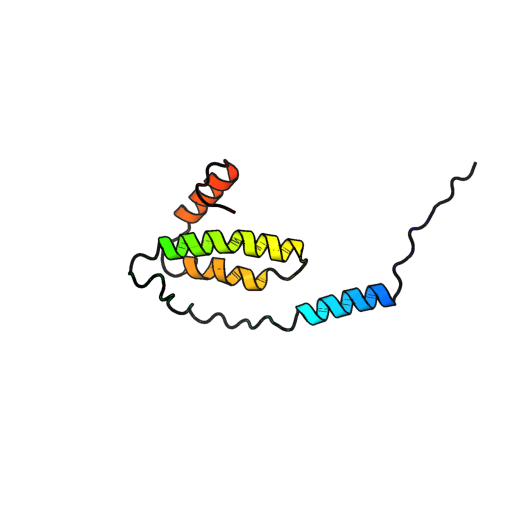4 98 ASP A C 1
ATOM 823 O O . ASP A 1 98 ? -0.161 12.294 -7.016 1.00 90.94 98 ASP A O 1
ATOM 827 N N . GLN A 1 99 ? 0.746 10.367 -7.678 1.00 90.38 99 GLN A N 1
ATOM 828 C CA . GLN A 1 99 ? -0.409 9.952 -8.488 1.00 90.38 99 GLN A CA 1
ATOM 829 C C . GLN A 1 99 ? -1.724 9.905 -7.698 1.00 90.38 99 GLN A C 1
ATOM 831 O O . GLN A 1 99 ? -2.782 10.203 -8.247 1.00 90.38 99 GLN A O 1
ATOM 836 N N . LEU A 1 100 ? -1.684 9.531 -6.415 1.00 89.75 100 LEU A N 1
ATOM 837 C CA . LEU A 1 100 ? -2.866 9.562 -5.553 1.00 89.75 100 LEU A CA 1
ATOM 838 C C . LEU A 1 100 ? -3.315 10.978 -5.205 1.00 89.75 100 LEU A C 1
ATOM 840 O O . LEU A 1 100 ? -4.517 11.212 -5.119 1.00 89.75 100 LEU A O 1
ATOM 844 N N . LYS A 1 101 ? -2.379 11.912 -5.012 1.00 90.62 101 LYS A N 1
ATOM 845 C CA . LYS A 1 101 ? -2.712 13.331 -4.818 1.00 90.62 101 LYS A CA 1
ATOM 846 C C . LYS A 1 101 ? -3.305 13.932 -6.089 1.00 90.62 101 LYS A C 1
ATOM 848 O O . LYS A 1 101 ? -4.278 14.670 -6.004 1.00 90.62 101 LYS A O 1
ATOM 853 N N . ASP A 1 102 ? -2.755 13.557 -7.239 1.00 94.19 102 ASP A N 1
ATOM 854 C CA . ASP A 1 102 ? -3.176 14.052 -8.550 1.00 94.19 102 ASP A CA 1
ATOM 855 C C . ASP A 1 102 ? -4.446 13.353 -9.072 1.00 94.19 102 ASP A C 1
ATOM 857 O O . ASP A 1 102 ? -4.985 13.737 -10.106 1.00 94.19 102 ASP A O 1
ATOM 861 N N . GLY A 1 103 ? -4.923 12.300 -8.396 1.00 91.25 103 GLY A N 1
ATOM 862 C CA . GLY A 1 103 ? -6.088 11.516 -8.823 1.00 91.25 103 GLY A CA 1
ATOM 863 C C . GLY A 1 103 ? -5.857 10.664 -10.080 1.00 91.25 103 GLY A C 1
ATOM 864 O O . GLY A 1 103 ? -6.815 10.186 -10.679 1.00 91.25 103 GLY A O 1
ATOM 865 N N . THR A 1 104 ? -4.602 10.452 -10.483 1.00 93.69 104 THR A N 1
ATOM 866 C CA . THR A 1 104 ? -4.206 9.713 -11.699 1.00 93.69 104 THR A CA 1
ATOM 867 C C . THR A 1 104 ? -3.761 8.274 -11.421 1.00 93.69 104 THR A C 1
ATOM 869 O O . THR A 1 104 ? -3.247 7.585 -12.305 1.00 93.69 104 THR A O 1
ATOM 872 N N . PHE A 1 105 ? -3.916 7.802 -10.182 1.00 91.00 105 PHE A N 1
ATOM 873 C CA . PHE A 1 105 ? -3.470 6.472 -9.785 1.00 91.00 105 PHE A CA 1
ATOM 874 C C . PHE A 1 105 ? -4.303 5.366 -10.468 1.00 91.00 105 PHE A C 1
ATOM 876 O O . PHE A 1 105 ? -5.529 5.378 -10.371 1.00 91.00 105 PHE A O 1
ATOM 883 N N . PRO A 1 106 ? -3.665 4.374 -11.122 1.00 87.94 106 PRO A N 1
ATOM 884 C CA . PRO A 1 106 ? -4.376 3.354 -11.899 1.00 87.94 106 PRO A CA 1
ATOM 885 C C . PRO A 1 106 ? -5.033 2.254 -11.047 1.00 87.94 106 PRO A C 1
ATOM 887 O O . PRO A 1 106 ? -5.803 1.452 -11.571 1.00 87.94 106 PRO A O 1
ATOM 890 N N . GLY A 1 107 ? -4.703 2.158 -9.755 1.00 85.06 107 GLY A N 1
ATOM 891 C CA . GLY A 1 107 ? -5.241 1.135 -8.856 1.00 85.06 107 GLY A CA 1
ATOM 892 C C . GLY A 1 107 ? -6.480 1.595 -8.083 1.00 85.06 107 GLY A C 1
ATOM 893 O O . GLY A 1 107 ? -6.679 2.780 -7.831 1.00 85.06 107 GLY A O 1
ATOM 894 N N . LYS A 1 108 ? -7.310 0.640 -7.658 1.00 84.38 108 LYS A N 1
ATOM 895 C CA . LYS A 1 108 ? -8.505 0.903 -6.844 1.00 84.38 108 LYS A CA 1
ATOM 896 C C . LYS A 1 108 ? -8.142 0.962 -5.356 1.00 84.38 108 LYS A C 1
ATOM 898 O O . LYS A 1 108 ? -7.588 -0.005 -4.839 1.00 84.38 108 LYS A O 1
ATOM 903 N N . ILE A 1 109 ? -8.490 2.064 -4.683 1.00 83.44 109 ILE A N 1
ATOM 904 C CA . ILE A 1 109 ? -8.246 2.324 -3.248 1.00 83.44 109 ILE A CA 1
ATOM 905 C C . ILE A 1 109 ? -9.537 2.739 -2.523 1.00 83.44 109 ILE A C 1
ATOM 907 O O . ILE A 1 109 ? -10.362 3.455 -3.129 1.00 83.44 109 ILE A O 1
#

InterPro domains:
  IPR003213 Cytochrome c oxidase, subunit VIb [PTHR11387] (27-109)
  IPR036549 Cytochrome c oxidase subunit 6B/Cytochrome c oxidase assembly factor 6-like superfamily [G3DSA:1.10.10.140] (23-109)
  IPR036549 Cytochrome c oxidase subunit 6B/Cytochrome c oxidase assembly factor 6-like superfamily [SSF47694] (34-109)
  IPR048280 Cytochrome oxidase c subunit VIb-like [PF02297] (41-105)

pLDDT: mean 71.18, std 16.37, range [34.06, 94.19]

Sequence (109 aa):
MQLANEQPPHPDPIILLLVFVKRLLCAKRCSNRWERHPADPRFPNTDQTRHCFQNYLDYHPCNKVMKRCGKDTSPCDWYQKVPLLHFSPSLQVRRWKDQLKDGTFPGKI

Foldseek 3Di:
DDDDDPDDDDPDVVNVVVVVVVQVVLPPPDDPDPDQDPDDPVCPDLDCVVVLVVLVLVLPVLQVVCVVVVHDSNVSVNSVPNNVPRDPCVVVVVVQVVCVVVVNHPDDD

Secondary structure (DSSP, 8-state):
------PPPPPPHHHHHHHHHHHHHHGGG-----PPPPP-TT--SS--HHHHHHHHHHHHHHHHHHHHTT--STTTHHHHHHHHTTS--HHHHHHHHHHHHTT---S--

Organism: Ornithorhynchus anatinus (NCBI:txid9258)

Radius of gyration: 21.28 Å; chains: 1; bounding box: 50×54×46 Å